Protein AF-A0A182ASY2-F1 (afdb_monomer_lite)

Radius of gyration: 16.03 Å; chains: 1; bounding box: 34×26×58 Å

Sequence (87 aa):
MVGVNALRTDSAGICMNNIDEHIQKDKTEIEAARASGDLGKVRHLEDELKGLEEYKAHHPEDSHDPTALEVYCDLNPEAPECRVYDD

Foldseek 3Di:
DDDPDDDDDDPDDDQDQWLVVLLVVLVVVLVVCVVVVVVVSNVVSVVVSVLSVVLCVVVVVDTGRDDPVRSVCVVPVPDPSNDDDDD

pLDDT: mean 86.3, std 17.91, range [42.28, 98.12]

Structure (mmCIF, N/CA/C/O backbone):
data_AF-A0A182ASY2-F1
#
_entry.id   AF-A0A182ASY2-F1
#
loop_
_atom_site.group_PDB
_atom_site.id
_atom_site.type_symbol
_atom_site.label_atom_id
_atom_site.label_alt_id
_atom_site.label_comp_id
_atom_site.label_asym_id
_atom_site.label_entity_id
_atom_site.label_seq_id
_atom_site.pdbx_PDB_ins_code
_atom_site.Cartn_x
_atom_site.Cartn_y
_atom_site.Cartn_z
_atom_site.occupancy
_atom_site.B_iso_or_equiv
_atom_site.auth_seq_id
_atom_site.auth_comp_id
_atom_site.auth_asym_id
_atom_site.auth_atom_id
_atom_site.pdbx_PDB_model_num
ATOM 1 N N . MET A 1 1 ? -12.325 17.730 31.860 1.00 46.16 1 MET A N 1
ATOM 2 C CA . MET A 1 1 ? -11.204 18.423 31.195 1.00 46.16 1 MET A CA 1
ATOM 3 C C . MET A 1 1 ? -9.982 17.518 31.228 1.00 46.16 1 MET A C 1
ATOM 5 O O . MET A 1 1 ? -9.280 17.516 32.223 1.00 46.16 1 MET A O 1
ATOM 9 N N . VAL A 1 2 ? -9.760 16.744 30.167 1.00 47.91 2 VAL A N 1
ATOM 10 C CA . VAL A 1 2 ? -8.423 16.427 29.642 1.00 47.91 2 VAL A CA 1
ATOM 11 C C . VAL A 1 2 ? -8.615 16.472 28.130 1.00 47.91 2 VAL A C 1
ATOM 13 O O . VAL A 1 2 ? -9.485 15.785 27.600 1.00 47.91 2 VAL A O 1
ATOM 16 N N . GLY A 1 3 ? -7.941 17.418 27.483 1.00 45.38 3 GLY A N 1
ATOM 17 C CA . GLY A 1 3 ? -8.108 17.706 26.067 1.00 45.38 3 GLY A CA 1
ATOM 18 C C . GLY A 1 3 ? -7.490 16.614 25.208 1.00 45.38 3 GLY A C 1
ATOM 19 O O . GLY A 1 3 ? -6.302 16.334 25.328 1.00 45.38 3 GLY A O 1
ATOM 20 N N . VAL A 1 4 ? -8.286 16.053 24.303 1.00 56.91 4 VAL A N 1
ATOM 21 C CA . VAL A 1 4 ? -7.763 15.398 23.106 1.00 56.91 4 VAL A CA 1
ATOM 22 C C . VAL A 1 4 ? -7.686 16.486 22.046 1.00 56.91 4 VAL A C 1
ATOM 24 O O . VAL A 1 4 ? -8.634 16.722 21.306 1.00 56.91 4 VAL A O 1
ATOM 27 N N . ASN A 1 5 ? -6.583 17.230 22.053 1.00 58.44 5 ASN A N 1
ATOM 28 C CA . ASN A 1 5 ? -6.199 18.052 20.918 1.00 58.44 5 ASN A CA 1
ATOM 29 C C . ASN A 1 5 ? -4.864 17.517 20.407 1.00 58.44 5 ASN A C 1
ATOM 31 O O . ASN A 1 5 ? -3.799 17.929 20.859 1.00 58.44 5 ASN A O 1
ATOM 35 N N . ALA A 1 6 ? -4.947 16.561 19.491 1.00 47.53 6 ALA A N 1
ATOM 36 C CA . ALA A 1 6 ? -3.883 16.274 18.551 1.00 47.53 6 ALA A CA 1
ATOM 37 C C . ALA A 1 6 ? -4.550 16.242 17.178 1.00 47.53 6 ALA A C 1
ATOM 39 O O . ALA A 1 6 ? -5.264 15.310 16.823 1.00 47.53 6 ALA A O 1
ATOM 40 N N . LEU A 1 7 ? -4.390 17.360 16.480 1.00 48.34 7 LEU A N 1
ATOM 41 C CA . LEU A 1 7 ? -4.671 17.537 15.066 1.00 48.34 7 LEU A CA 1
ATOM 42 C C . LEU A 1 7 ? -4.218 16.325 14.246 1.00 48.34 7 LEU A C 1
ATOM 44 O O . LEU A 1 7 ? -3.104 15.845 14.465 1.00 48.34 7 LEU A O 1
ATOM 48 N N . ARG A 1 8 ? -5.042 15.948 13.261 1.00 47.91 8 ARG A N 1
ATOM 49 C CA . ARG A 1 8 ? -4.703 15.747 11.832 1.00 47.91 8 ARG A CA 1
ATOM 50 C C . ARG A 1 8 ? -5.893 15.016 11.179 1.00 47.91 8 ARG A C 1
ATOM 52 O O . ARG A 1 8 ? -6.137 13.865 11.501 1.00 47.91 8 ARG A O 1
ATOM 59 N N . THR A 1 9 ? -6.819 15.657 10.454 1.00 42.28 9 THR A N 1
ATOM 60 C CA . THR A 1 9 ? -6.669 16.069 9.033 1.00 42.28 9 THR A CA 1
ATOM 61 C C . THR A 1 9 ? -5.594 15.218 8.342 1.00 42.28 9 THR A C 1
ATOM 63 O O . THR A 1 9 ? -4.424 15.380 8.662 1.00 42.28 9 THR A O 1
ATOM 66 N N . ASP A 1 10 ? -5.898 14.236 7.498 1.00 44.41 10 ASP A N 1
ATOM 67 C CA . ASP A 1 10 ? -6.826 14.306 6.372 1.00 44.41 10 ASP A CA 1
ATOM 68 C C . ASP A 1 10 ? -7.411 12.935 6.003 1.00 44.41 10 ASP A C 1
ATOM 70 O O . ASP A 1 10 ? -6.734 11.913 6.027 1.00 44.41 10 ASP A O 1
ATOM 74 N N . SER A 1 11 ? -8.683 12.937 5.608 1.00 48.34 11 SER A N 1
ATOM 75 C CA . SER A 1 11 ? -9.394 11.804 5.004 1.00 48.34 11 SER A CA 1
ATOM 76 C C . SER A 1 11 ? -9.161 11.717 3.488 1.00 48.34 11 SER A C 1
ATOM 78 O O . SER A 1 11 ? -10.085 11.408 2.739 1.00 48.34 11 SER A O 1
ATOM 80 N N . ALA A 1 12 ? -7.951 12.000 3.006 1.00 45.38 12 ALA A N 1
ATOM 81 C CA . ALA A 1 12 ? -7.623 11.931 1.585 1.00 45.38 12 ALA A CA 1
ATOM 82 C C . ALA A 1 12 ? -6.113 11.719 1.395 1.00 45.38 12 ALA A C 1
ATOM 84 O O . ALA A 1 12 ? -5.333 12.482 1.950 1.00 45.38 12 ALA A O 1
ATOM 85 N N . GLY A 1 13 ? -5.753 10.673 0.636 1.00 51.88 13 GLY A N 1
ATOM 86 C CA . GLY A 1 13 ? -4.420 10.304 0.125 1.00 51.88 13 GLY A CA 1
ATOM 87 C C . GLY A 1 13 ? -3.218 11.048 0.706 1.00 51.88 13 GLY A C 1
ATOM 88 O O . GLY A 1 13 ? -2.926 12.172 0.304 1.00 51.88 13 GLY A O 1
ATOM 89 N N . ILE A 1 14 ? -2.503 10.400 1.624 1.00 54.00 14 ILE A N 1
ATOM 90 C CA . ILE A 1 14 ? -1.318 10.971 2.260 1.00 54.00 14 ILE A CA 1
ATOM 91 C C . ILE A 1 14 ? -0.100 10.440 1.515 1.00 54.00 14 ILE A C 1
ATOM 93 O O . ILE A 1 14 ? 0.320 9.316 1.739 1.00 54.00 14 ILE A O 1
ATOM 97 N N . CYS A 1 15 ? 0.455 11.266 0.637 1.00 49.84 15 CYS A N 1
ATOM 98 C CA . CYS A 1 15 ? 1.857 11.169 0.266 1.00 49.84 15 CYS A CA 1
ATOM 99 C C . CYS A 1 15 ? 2.690 11.489 1.520 1.00 49.84 15 CYS A C 1
ATOM 101 O O . CYS A 1 15 ? 2.755 12.644 1.956 1.00 49.84 15 CYS A O 1
ATOM 103 N N . MET A 1 16 ? 3.259 10.460 2.156 1.00 75.12 16 MET A N 1
ATOM 104 C CA . MET A 1 16 ? 4.309 10.653 3.153 1.00 75.12 16 MET A CA 1
ATOM 105 C C . MET A 1 16 ? 5.581 11.119 2.433 1.00 75.12 16 MET A C 1
ATOM 107 O O . MET A 1 16 ? 5.700 11.062 1.213 1.00 75.12 16 MET A O 1
ATOM 111 N N . ASN A 1 17 ? 6.560 11.605 3.197 1.00 78.44 17 ASN A N 1
ATOM 112 C CA . ASN A 1 17 ? 7.895 11.838 2.640 1.00 78.44 17 ASN A CA 1
ATOM 113 C C . ASN A 1 17 ? 8.807 10.614 2.807 1.00 78.44 17 ASN A C 1
ATOM 115 O O . ASN A 1 17 ? 9.882 10.585 2.213 1.00 78.44 17 ASN A O 1
ATOM 119 N N . ASN A 1 18 ? 8.419 9.649 3.651 1.00 92.56 18 ASN A N 1
ATOM 120 C CA . ASN A 1 18 ? 9.262 8.530 4.044 1.00 92.56 18 ASN A CA 1
ATOM 121 C C . ASN A 1 18 ? 8.483 7.213 4.216 1.00 92.56 18 ASN A C 1
ATOM 123 O O . ASN A 1 18 ? 7.434 7.194 4.866 1.00 92.56 18 ASN A O 1
ATOM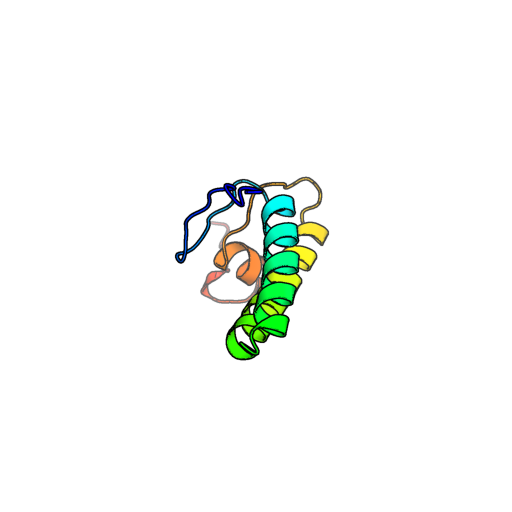 127 N N . ILE A 1 19 ? 9.041 6.114 3.699 1.00 95.12 19 ILE A N 1
ATOM 128 C CA . ILE A 1 19 ? 8.444 4.767 3.742 1.00 95.12 19 ILE A CA 1
ATOM 129 C C . ILE A 1 19 ? 8.232 4.219 5.161 1.00 95.12 19 ILE A C 1
ATOM 131 O O . ILE A 1 19 ? 7.238 3.545 5.421 1.00 95.12 19 ILE A O 1
ATOM 135 N N . ASP A 1 20 ? 9.108 4.529 6.119 1.00 95.19 20 ASP A N 1
ATOM 136 C CA . ASP A 1 20 ? 8.939 4.106 7.515 1.00 95.19 20 ASP A CA 1
ATOM 137 C C . ASP A 1 20 ? 7.750 4.791 8.185 1.00 95.19 20 ASP A C 1
ATOM 139 O O . ASP A 1 20 ? 7.008 4.167 8.952 1.00 95.19 20 ASP A O 1
ATOM 143 N N . GLU A 1 21 ? 7.545 6.074 7.880 1.00 94.62 21 GLU A N 1
A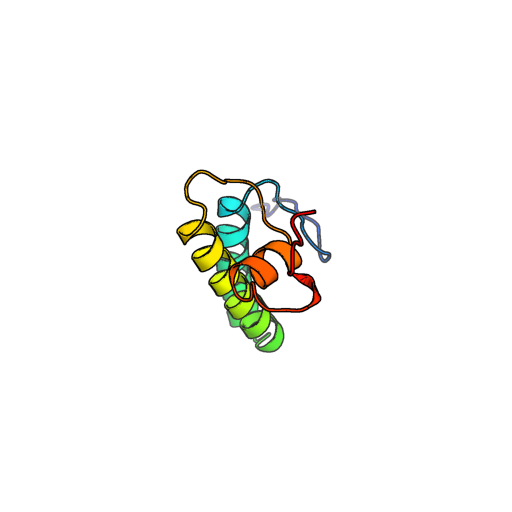TOM 144 C CA . GLU A 1 21 ? 6.375 6.810 8.352 1.00 94.62 21 GLU A CA 1
ATOM 145 C C . GLU A 1 21 ? 5.091 6.237 7.741 1.00 94.62 21 GLU A C 1
ATOM 147 O O . GLU A 1 21 ? 4.097 6.095 8.460 1.00 94.62 21 GLU A O 1
ATOM 152 N N . HIS A 1 22 ? 5.129 5.840 6.462 1.00 94.38 22 HIS A N 1
ATOM 153 C CA . HIS A 1 22 ? 4.008 5.183 5.789 1.00 94.38 22 HIS A CA 1
ATOM 154 C C . HIS A 1 22 ? 3.643 3.861 6.458 1.00 94.38 22 HIS A C 1
ATOM 156 O O . HIS A 1 22 ? 2.535 3.706 6.973 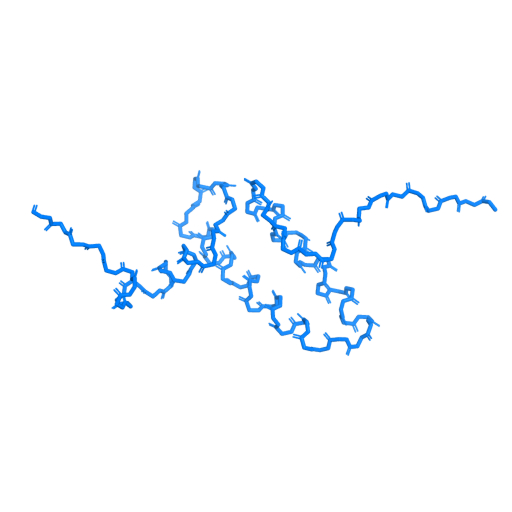1.00 94.38 22 HIS A O 1
ATOM 162 N N . ILE A 1 23 ? 4.612 2.953 6.573 1.00 96.12 23 ILE A N 1
ATOM 163 C CA . ILE A 1 23 ? 4.441 1.639 7.200 1.00 96.12 23 ILE A CA 1
ATOM 164 C C . ILE A 1 23 ? 3.858 1.775 8.615 1.00 96.12 23 ILE A C 1
ATOM 166 O O . ILE A 1 23 ? 2.946 1.038 9.005 1.00 96.12 23 ILE A O 1
ATOM 170 N N . GLN A 1 24 ? 4.370 2.714 9.416 1.00 96.31 24 GLN A N 1
ATOM 171 C CA . GLN A 1 24 ? 3.893 2.901 10.786 1.00 96.31 24 GLN A CA 1
ATOM 172 C C . GLN A 1 24 ? 2.468 3.470 10.842 1.00 96.31 24 GLN A C 1
ATOM 174 O O . GLN A 1 24 ? 1.683 3.114 11.736 1.00 96.31 24 GLN A O 1
ATOM 179 N N . LYS A 1 25 ? 2.121 4.350 9.903 1.00 94.31 25 LYS A N 1
ATOM 180 C CA . LYS A 1 25 ? 0.769 4.883 9.772 1.00 94.31 25 LYS A CA 1
ATOM 181 C C . LYS A 1 25 ? -0.213 3.779 9.391 1.00 94.31 25 LYS A C 1
ATOM 183 O O . LYS A 1 25 ? -1.223 3.641 10.078 1.00 94.31 25 LYS A O 1
ATOM 188 N N . ASP A 1 26 ? 0.101 2.953 8.400 1.00 96.44 26 ASP A N 1
ATOM 189 C CA . ASP A 1 26 ? -0.790 1.875 7.956 1.00 96.44 26 ASP A CA 1
ATOM 190 C C . ASP A 1 26 ? -1.028 0.850 9.054 1.00 96.44 26 ASP A C 1
ATOM 192 O O . ASP A 1 26 ? -2.173 0.494 9.324 1.00 96.44 26 ASP A O 1
ATOM 196 N N . LYS A 1 27 ? 0.018 0.476 9.801 1.00 97.50 27 LYS A N 1
ATOM 197 C CA . LYS A 1 27 ? -0.119 -0.359 11.007 1.00 97.50 27 LYS A CA 1
ATOM 198 C C . LYS A 1 27 ? -1.122 0.227 12.003 1.00 97.50 27 LYS A C 1
ATOM 200 O O . LYS A 1 27 ? -1.941 -0.498 12.562 1.00 97.50 27 LYS A O 1
ATOM 205 N N . THR A 1 28 ? -1.083 1.540 12.213 1.00 97.31 28 THR A N 1
ATOM 206 C CA . THR A 1 28 ? -2.004 2.232 13.127 1.00 97.31 28 THR A CA 1
ATOM 207 C C . THR A 1 28 ? -3.428 2.285 12.564 1.00 97.31 28 THR A C 1
ATOM 209 O O . THR A 1 28 ? -4.397 2.072 13.296 1.00 97.31 28 THR A O 1
ATOM 212 N N . GLU A 1 29 ? -3.577 2.547 11.265 1.00 95.88 29 GLU A N 1
ATOM 213 C CA . GLU A 1 29 ? -4.881 2.614 10.606 1.00 95.88 29 GLU A CA 1
ATOM 214 C C . GLU A 1 29 ? -5.557 1.250 10.463 1.00 95.88 29 GLU A C 1
ATOM 216 O O . GLU A 1 29 ? -6.781 1.184 10.580 1.00 95.88 29 GLU A O 1
ATOM 221 N N . ILE A 1 30 ? -4.794 0.169 10.282 1.00 97.12 30 ILE A N 1
ATOM 222 C CA . ILE A 1 30 ? -5.301 -1.208 10.298 1.00 97.12 30 ILE A CA 1
ATOM 223 C C . ILE A 1 30 ? -5.954 -1.500 11.648 1.00 97.12 30 ILE A C 1
ATOM 225 O O . ILE A 1 30 ? -7.093 -1.963 11.689 1.00 97.12 30 ILE A O 1
ATOM 229 N N . GLU A 1 31 ? -5.285 -1.185 12.759 1.00 97.75 31 GLU A N 1
ATOM 230 C CA . GLU A 1 31 ? -5.839 -1.406 14.099 1.00 97.75 31 GLU A CA 1
ATOM 231 C C . GLU A 1 31 ? -7.102 -0.563 14.340 1.00 97.75 31 GLU A C 1
ATOM 233 O O . GLU A 1 31 ? -8.101 -1.064 14.865 1.00 97.75 31 GLU A O 1
ATOM 238 N N . ALA A 1 32 ? -7.111 0.693 13.885 1.00 97.00 32 ALA A N 1
ATOM 239 C CA . ALA A 1 32 ? -8.292 1.550 13.963 1.00 97.00 32 ALA A CA 1
ATOM 240 C C . ALA A 1 32 ? -9.463 1.020 13.110 1.00 97.00 32 ALA A C 1
ATOM 242 O O . ALA A 1 32 ? -10.603 1.002 13.579 1.00 97.00 32 ALA A O 1
ATOM 243 N N . ALA A 1 33 ? -9.192 0.559 11.886 1.00 96.62 33 ALA A N 1
ATOM 244 C CA . ALA A 1 33 ? -10.189 -0.009 10.979 1.00 96.62 33 ALA A CA 1
ATOM 245 C C . ALA A 1 33 ? -10.739 -1.349 11.495 1.00 96.62 33 ALA A C 1
ATOM 247 O O . ALA A 1 33 ? -11.942 -1.605 11.422 1.00 96.62 33 ALA A O 1
ATOM 248 N N . ARG A 1 34 ? -9.889 -2.186 12.103 1.00 97.19 34 ARG A N 1
ATOM 249 C CA . ARG A 1 34 ? -10.312 -3.410 12.799 1.00 97.19 34 ARG A CA 1
ATOM 250 C C . ARG A 1 34 ? -11.243 -3.089 13.964 1.00 97.19 34 ARG A C 1
ATOM 252 O O . ARG A 1 34 ? -12.287 -3.725 14.097 1.00 97.19 34 ARG A O 1
ATOM 259 N N . ALA A 1 35 ? -10.909 -2.081 14.770 1.00 97.75 35 ALA A N 1
ATOM 260 C CA . ALA A 1 35 ? -11.732 -1.657 15.901 1.00 97.75 35 ALA A CA 1
ATOM 261 C C . ALA A 1 35 ? -13.089 -1.065 15.475 1.00 97.75 35 ALA A C 1
ATOM 263 O O . ALA A 1 35 ? -14.077 -1.232 16.192 1.00 97.75 35 ALA A O 1
ATOM 264 N N . SER A 1 36 ? -13.161 -0.399 14.317 1.00 97.12 36 SER A N 1
ATOM 265 C CA . SER A 1 36 ? -14.409 0.145 13.762 1.00 97.12 36 SER A CA 1
ATOM 266 C C . SER A 1 36 ? -15.228 -0.869 12.953 1.00 97.12 36 SER A C 1
ATOM 268 O O . SER A 1 36 ? -16.367 -0.574 12.588 1.00 97.12 36 SER A O 1
ATOM 270 N N . GLY A 1 37 ? -14.681 -2.059 12.682 1.00 97.69 37 GLY A N 1
ATOM 271 C CA . GLY A 1 37 ? -15.315 -3.080 11.846 1.00 97.69 37 GLY A CA 1
ATOM 272 C C . GLY A 1 37 ? -15.258 -2.786 10.341 1.00 97.69 37 GLY A C 1
ATOM 273 O O . GLY A 1 37 ? -15.985 -3.417 9.574 1.00 97.69 37 GLY A O 1
ATOM 274 N N . ASP A 1 38 ? -14.406 -1.857 9.900 1.00 97.19 38 ASP A N 1
ATOM 275 C CA . ASP A 1 38 ? -14.202 -1.527 8.486 1.00 97.19 38 ASP A CA 1
ATOM 276 C C . ASP A 1 38 ? -13.254 -2.533 7.811 1.00 97.19 38 ASP A C 1
ATOM 278 O O . ASP A 1 38 ? -12.093 -2.257 7.506 1.00 97.19 38 ASP A O 1
ATOM 282 N N . LEU A 1 39 ? -13.761 -3.745 7.580 1.00 96.19 39 LEU A N 1
ATOM 283 C CA . LEU A 1 39 ? -12.983 -4.838 6.987 1.00 96.19 39 LEU A CA 1
ATOM 284 C C . LEU A 1 39 ? -12.518 -4.543 5.550 1.00 96.19 39 LEU A C 1
ATOM 286 O O . LEU A 1 39 ? -11.531 -5.119 5.094 1.00 96.19 39 LEU A O 1
ATOM 290 N N . GLY A 1 40 ? -13.219 -3.656 4.834 1.00 97.06 40 GLY A N 1
ATOM 291 C CA . GLY A 1 40 ? -12.820 -3.223 3.496 1.00 97.06 40 GLY A CA 1
ATOM 292 C C . GLY A 1 40 ? -11.526 -2.418 3.542 1.00 97.06 40 GLY A C 1
ATOM 293 O O . GLY A 1 40 ? -10.597 -2.714 2.788 1.00 97.06 40 GLY A O 1
ATOM 294 N N . LYS A 1 41 ? -11.447 -1.463 4.476 1.00 95.94 41 LYS A N 1
ATOM 295 C CA . LYS A 1 41 ? -10.237 -0.681 4.728 1.00 95.94 41 LYS A CA 1
ATOM 296 C C . LYS A 1 41 ? -9.091 -1.537 5.267 1.00 95.94 41 LYS A C 1
ATOM 298 O O . LYS A 1 41 ? -7.965 -1.357 4.823 1.00 95.94 41 LYS A O 1
ATOM 303 N N . VAL A 1 42 ? -9.373 -2.500 6.151 1.00 97.69 42 VAL A N 1
ATOM 304 C CA . VAL A 1 42 ? -8.350 -3.434 6.664 1.00 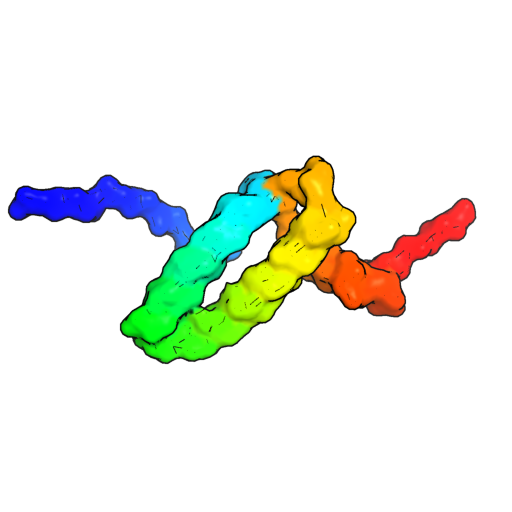97.69 42 VAL A CA 1
ATOM 305 C C . VAL A 1 42 ? -7.655 -4.174 5.526 1.00 97.69 42 VAL A C 1
ATOM 307 O O . VAL A 1 42 ? -6.436 -4.117 5.441 1.00 97.69 42 VAL A O 1
ATOM 310 N N . ARG A 1 43 ? -8.412 -4.807 4.619 1.00 97.62 43 ARG A N 1
ATOM 311 C CA . ARG A 1 43 ? -7.818 -5.549 3.495 1.00 97.62 43 ARG A CA 1
ATOM 312 C C . ARG A 1 43 ? -6.956 -4.650 2.606 1.00 97.62 43 ARG A C 1
ATOM 314 O O . ARG A 1 43 ? -5.865 -5.046 2.229 1.00 97.62 43 ARG A O 1
ATOM 321 N N . HIS A 1 44 ? -7.450 -3.454 2.282 1.00 95.12 44 HIS A N 1
ATOM 322 C CA . HIS A 1 44 ? -6.706 -2.508 1.452 1.00 95.12 44 HIS A CA 1
ATOM 323 C C . HIS A 1 44 ? -5.361 -2.125 2.082 1.00 95.12 44 HIS A C 1
ATOM 325 O O . HIS A 1 44 ? -4.343 -2.198 1.401 1.00 95.12 44 HIS A O 1
ATOM 331 N N . LEU A 1 45 ? -5.364 -1.764 3.367 1.00 96.69 45 LEU A N 1
ATOM 332 C CA . LEU A 1 45 ? -4.150 -1.363 4.074 1.00 96.69 45 LEU A CA 1
ATOM 333 C C . LEU A 1 45 ? -3.201 -2.540 4.329 1.00 96.69 45 LEU A C 1
ATOM 335 O O . LEU A 1 45 ? -1.995 -2.348 4.354 1.00 96.69 45 LEU A O 1
ATOM 339 N N . GLU A 1 46 ? -3.711 -3.759 4.527 1.00 97.69 46 GLU A N 1
ATOM 340 C CA . GLU A 1 46 ? -2.867 -4.955 4.662 1.00 97.69 46 GLU A CA 1
ATOM 341 C C . GLU A 1 46 ? -2.129 -5.288 3.356 1.00 97.69 46 GLU A C 1
ATOM 343 O O . GLU A 1 46 ? -0.949 -5.643 3.400 1.00 97.69 46 GLU A O 1
ATOM 348 N N . ASP A 1 47 ? -2.797 -5.146 2.207 1.00 96.50 47 ASP A N 1
ATOM 349 C CA . ASP A 1 47 ? -2.176 -5.340 0.893 1.00 96.50 47 ASP A CA 1
ATOM 350 C C . ASP A 1 47 ? -1.109 -4.262 0.614 1.00 96.50 47 ASP A C 1
ATOM 352 O O . ASP A 1 47 ? -0.011 -4.585 0.155 1.00 96.50 47 ASP A O 1
ATOM 356 N N . GLU A 1 48 ? -1.404 -2.998 0.938 1.00 96.06 48 GLU A N 1
ATOM 357 C CA . GLU A 1 48 ? -0.468 -1.870 0.815 1.00 96.06 48 GLU A CA 1
ATOM 358 C C . GLU A 1 48 ? 0.750 -2.038 1.729 1.00 96.06 48 GLU A C 1
ATOM 360 O O . GLU A 1 48 ? 1.886 -2.020 1.253 1.00 96.06 48 GLU A O 1
ATOM 365 N N . LEU A 1 49 ? 0.524 -2.327 3.014 1.00 97.56 49 LEU A N 1
ATOM 366 C CA . LEU A 1 49 ? 1.581 -2.557 3.996 1.00 97.56 49 LEU A CA 1
ATOM 367 C C . LEU A 1 49 ? 2.535 -3.671 3.554 1.00 97.56 49 LEU A C 1
ATOM 369 O O . LEU A 1 49 ? 3.750 -3.525 3.678 1.00 97.56 49 LEU A O 1
ATOM 373 N N . LYS A 1 50 ? 1.999 -4.774 3.020 1.00 97.88 50 LYS A N 1
ATOM 374 C CA . LYS A 1 50 ? 2.823 -5.868 2.500 1.00 97.88 50 LYS A CA 1
ATOM 375 C C . LYS A 1 50 ? 3.709 -5.396 1.344 1.00 97.88 50 LYS A C 1
ATOM 377 O O . LYS A 1 50 ? 4.894 -5.721 1.326 1.00 97.88 50 LYS A O 1
ATOM 382 N N . GLY A 1 51 ? 3.147 -4.640 0.400 1.00 97.31 51 GLY A N 1
ATOM 383 C CA . GLY A 1 51 ? 3.898 -4.091 -0.728 1.00 97.31 51 GLY A CA 1
ATOM 384 C C . GLY A 1 51 ? 5.009 -3.137 -0.286 1.00 97.31 51 GLY A C 1
ATOM 385 O O . GLY A 1 51 ? 6.133 -3.250 -0.764 1.00 97.31 51 GLY A O 1
ATOM 386 N N . LEU A 1 52 ? 4.728 -2.255 0.677 1.00 97.12 52 LEU A N 1
ATOM 387 C CA . LEU A 1 52 ? 5.71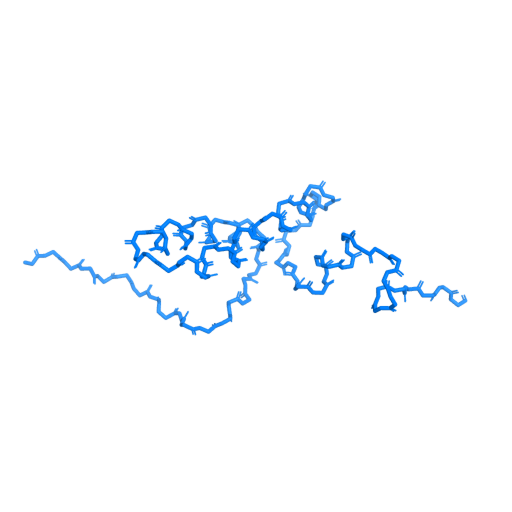5 -1.323 1.231 1.00 97.12 52 LEU A CA 1
ATOM 388 C C . LEU A 1 52 ? 6.846 -2.043 1.978 1.00 97.12 52 LEU A C 1
ATOM 390 O O . LEU A 1 52 ? 8.011 -1.678 1.835 1.00 97.12 52 LEU A O 1
ATOM 394 N N . GLU A 1 53 ? 6.535 -3.075 2.767 1.00 97.69 53 GLU A N 1
ATOM 395 C CA . GLU A 1 53 ? 7.557 -3.862 3.469 1.00 97.69 53 GLU A CA 1
ATOM 396 C C . GLU A 1 53 ? 8.467 -4.627 2.492 1.00 97.69 53 GLU A C 1
ATOM 398 O O . GLU A 1 53 ? 9.676 -4.707 2.723 1.00 97.69 53 GLU A O 1
ATOM 403 N N . GLU A 1 54 ? 7.913 -5.148 1.394 1.00 98.12 54 GLU A N 1
ATOM 404 C CA . GLU A 1 54 ? 8.675 -5.834 0.345 1.00 98.12 54 GLU A CA 1
ATOM 405 C C . GLU A 1 54 ? 9.541 -4.853 -0.461 1.00 98.12 54 GLU A C 1
ATOM 407 O O . GLU A 1 54 ? 10.747 -5.073 -0.580 1.00 98.12 54 GLU A O 1
ATOM 412 N N . TYR A 1 55 ? 8.981 -3.711 -0.877 1.00 97.44 55 TYR A N 1
ATOM 413 C CA . TYR A 1 55 ? 9.737 -2.632 -1.520 1.00 97.44 55 TYR A CA 1
ATOM 414 C C . TYR A 1 55 ? 10.911 -2.182 -0.639 1.00 97.44 55 TYR A C 1
ATOM 416 O O . TYR A 1 55 ? 12.056 -2.141 -1.079 1.00 97.44 55 TYR A O 1
ATOM 424 N N . LYS A 1 56 ? 10.675 -1.931 0.655 1.00 96.81 56 LYS A N 1
ATOM 425 C CA . LYS A 1 56 ? 11.745 -1.545 1.586 1.00 96.81 56 LYS A CA 1
ATOM 426 C C . LYS A 1 56 ? 12.854 -2.600 1.684 1.00 96.81 56 LYS A C 1
ATOM 428 O O . LYS A 1 56 ? 14.023 -2.260 1.861 1.00 96.81 56 LYS A O 1
ATOM 433 N N . ALA A 1 57 ? 12.498 -3.882 1.614 1.00 97.56 57 ALA A N 1
ATOM 434 C CA . ALA A 1 57 ? 13.468 -4.970 1.659 1.00 97.56 57 ALA A CA 1
ATOM 435 C C . ALA A 1 57 ? 14.339 -5.029 0.393 1.00 97.56 57 ALA A C 1
ATOM 437 O O . ALA A 1 57 ? 15.516 -5.381 0.492 1.00 97.56 57 ALA A O 1
ATOM 438 N N . HIS A 1 58 ? 13.785 -4.674 -0.769 1.00 97.19 58 HIS A N 1
ATOM 439 C CA . HIS A 1 58 ? 14.520 -4.572 -2.031 1.00 97.19 58 HIS A CA 1
ATOM 440 C C . HIS A 1 58 ? 15.362 -3.290 -2.131 1.00 97.19 58 HIS A C 1
ATOM 442 O O . HIS A 1 58 ? 16.437 -3.327 -2.729 1.00 97.19 58 HIS A O 1
ATOM 448 N N . HIS A 1 59 ? 14.925 -2.202 -1.483 1.00 96.38 59 HIS A N 1
ATOM 449 C CA . HIS A 1 59 ? 15.542 -0.869 -1.541 1.00 96.38 59 HIS A CA 1
ATOM 450 C C . HIS A 1 59 ? 15.983 -0.362 -0.149 1.00 96.38 59 HIS A C 1
ATOM 452 O O . HIS A 1 59 ? 15.452 0.630 0.349 1.00 96.38 59 HIS A O 1
ATOM 458 N N . PRO A 1 60 ? 16.952 -1.010 0.530 1.00 94.69 60 PRO A N 1
ATOM 459 C CA . PRO A 1 60 ? 17.287 -0.710 1.927 1.00 94.69 60 PRO A CA 1
ATOM 460 C C . PRO A 1 60 ? 17.962 0.654 2.149 1.00 94.69 60 PRO A C 1
ATOM 462 O O . PRO A 1 60 ? 17.934 1.173 3.268 1.00 94.69 60 PRO A O 1
ATOM 465 N N . GLU A 1 61 ? 18.595 1.227 1.121 1.00 94.81 61 GLU A N 1
ATOM 466 C CA . GLU A 1 61 ? 19.142 2.592 1.155 1.00 94.81 61 GLU A CA 1
ATOM 467 C C . GLU A 1 61 ? 18.137 3.668 0.736 1.00 94.81 61 GLU A C 1
ATOM 469 O O . GLU A 1 61 ? 18.423 4.861 0.884 1.00 94.81 61 GLU A O 1
ATOM 474 N N . ASP A 1 62 ? 16.971 3.260 0.239 1.00 92.50 62 ASP A N 1
ATOM 475 C CA . ASP A 1 62 ? 15.924 4.175 -0.157 1.00 92.50 62 ASP A CA 1
ATOM 476 C C . ASP A 1 62 ? 14.933 4.388 0.986 1.00 92.50 62 ASP A C 1
ATOM 478 O O . ASP A 1 62 ? 14.418 3.461 1.607 1.00 92.50 62 ASP A O 1
ATOM 482 N N . SER A 1 63 ? 14.700 5.655 1.294 1.00 92.94 63 SER A N 1
ATOM 483 C CA . SER A 1 63 ? 13.832 6.056 2.394 1.00 92.94 63 SER A CA 1
ATOM 484 C C . SER A 1 63 ? 12.670 6.917 1.938 1.00 92.94 63 SER A C 1
ATOM 486 O O . SER A 1 63 ? 11.887 7.318 2.796 1.00 92.94 63 SER A O 1
ATOM 488 N N . HIS A 1 64 ? 12.544 7.215 0.637 1.00 95.31 64 HIS A N 1
ATOM 489 C CA . HIS A 1 64 ? 11.379 7.940 0.138 1.00 95.31 64 HIS A CA 1
ATOM 490 C C . HIS A 1 64 ? 10.120 7.084 0.276 1.00 95.31 64 HIS A C 1
ATOM 492 O O . HIS A 1 64 ? 10.197 5.866 0.390 1.00 95.31 64 HIS A O 1
ATOM 498 N N . ASP A 1 65 ? 8.961 7.731 0.305 1.00 94.94 65 ASP A N 1
ATOM 499 C CA . ASP A 1 65 ? 7.678 7.037 0.257 1.00 94.94 65 ASP A CA 1
ATOM 500 C C . ASP A 1 65 ? 7.340 6.653 -1.194 1.00 94.94 65 ASP A C 1
ATOM 502 O O . ASP A 1 65 ? 7.077 7.564 -1.990 1.00 94.94 65 ASP A O 1
ATOM 506 N N . PRO A 1 66 ? 7.378 5.361 -1.569 1.00 94.69 66 PRO A N 1
ATOM 507 C CA . PRO A 1 66 ? 7.168 4.959 -2.947 1.00 94.69 66 PRO A CA 1
ATOM 508 C C . PRO A 1 66 ? 5.706 5.143 -3.340 1.00 94.69 66 PRO A C 1
ATOM 510 O O . PRO A 1 66 ? 4.765 4.865 -2.594 1.00 94.69 66 PRO A O 1
ATOM 513 N N . THR A 1 67 ? 5.497 5.571 -4.574 1.00 93.69 67 THR A N 1
ATOM 514 C CA . THR A 1 67 ? 4.174 5.584 -5.182 1.00 93.69 67 THR A CA 1
ATOM 515 C C . THR A 1 67 ? 3.665 4.159 -5.393 1.00 93.69 67 THR A C 1
ATOM 517 O O . THR A 1 67 ? 4.427 3.205 -5.555 1.00 93.69 67 THR A O 1
ATOM 520 N N . ALA A 1 68 ? 2.343 4.009 -5.502 1.00 92.69 68 ALA A N 1
ATOM 521 C CA . ALA A 1 68 ? 1.734 2.718 -5.819 1.00 92.69 68 ALA A CA 1
ATOM 522 C C . ALA A 1 68 ? 2.276 2.097 -7.124 1.00 92.69 68 ALA A C 1
ATOM 524 O O . ALA A 1 68 ? 2.321 0.875 -7.244 1.00 92.69 68 ALA A O 1
ATOM 525 N N . LEU A 1 69 ? 2.693 2.922 -8.096 1.00 94.25 69 LEU A N 1
ATOM 526 C CA . LEU A 1 69 ? 3.297 2.436 -9.337 1.00 94.25 69 LEU A CA 1
ATOM 527 C C . LEU A 1 69 ? 4.721 1.919 -9.111 1.00 94.25 69 LEU A C 1
ATOM 529 O O . LEU A 1 69 ? 5.061 0.879 -9.662 1.00 94.25 69 LEU A O 1
ATOM 533 N N . GLU A 1 70 ? 5.529 2.595 -8.292 1.00 95.38 70 GLU A N 1
ATOM 534 C CA . GLU A 1 70 ? 6.880 2.136 -7.939 1.00 95.38 70 GLU A CA 1
ATOM 535 C C . GLU A 1 70 ? 6.829 0.791 -7.212 1.00 95.38 70 GLU A C 1
ATOM 537 O O . GLU A 1 70 ? 7.497 -0.149 -7.638 1.00 95.38 70 GLU A O 1
ATOM 542 N N . VAL A 1 71 ? 5.953 0.651 -6.209 1.00 96.12 71 VAL A N 1
ATOM 543 C CA . VAL A 1 71 ? 5.726 -0.636 -5.528 1.00 96.12 71 VAL A CA 1
ATOM 544 C C . VAL A 1 71 ? 5.235 -1.700 -6.514 1.00 96.12 71 VAL A C 1
ATOM 546 O O . VAL A 1 71 ? 5.726 -2.826 -6.517 1.00 96.12 71 VAL A O 1
ATOM 549 N N . TYR A 1 72 ? 4.280 -1.365 -7.387 1.00 96.12 72 TYR A N 1
ATOM 550 C CA . TYR A 1 72 ? 3.766 -2.321 -8.368 1.00 96.12 72 TYR A CA 1
ATOM 551 C C . TYR A 1 72 ? 4.846 -2.793 -9.344 1.00 96.12 72 TYR A C 1
ATOM 553 O O . TYR A 1 72 ? 4.923 -3.991 -9.616 1.00 96.12 72 TYR A O 1
ATOM 561 N N . CYS A 1 73 ? 5.671 -1.882 -9.858 1.00 96.50 73 CYS A N 1
ATOM 562 C CA . CYS A 1 73 ? 6.719 -2.202 -10.819 1.00 96.50 73 CYS A CA 1
ATOM 563 C C . CYS A 1 73 ? 7.901 -2.943 -10.200 1.00 96.50 73 CYS A C 1
ATOM 565 O O . CYS A 1 73 ? 8.471 -3.800 -10.871 1.00 96.50 73 CYS A O 1
ATOM 567 N N . ASP A 1 74 ? 8.214 -2.686 -8.931 1.00 95.81 74 ASP A N 1
ATOM 568 C CA . ASP A 1 74 ? 9.177 -3.481 -8.169 1.00 95.81 74 ASP A CA 1
ATOM 569 C C . ASP A 1 74 ? 8.726 -4.950 -8.047 1.00 95.81 74 ASP A C 1
ATOM 571 O O . ASP A 1 74 ? 9.489 -5.876 -8.322 1.00 95.81 74 ASP A O 1
ATOM 575 N N . LEU A 1 75 ? 7.442 -5.171 -7.745 1.00 95.69 75 LEU A N 1
ATOM 576 C CA . LEU A 1 75 ? 6.860 -6.511 -7.605 1.00 95.69 75 LEU A CA 1
ATOM 577 C C . LEU A 1 75 ? 6.520 -7.187 -8.947 1.00 95.69 75 LEU A C 1
ATOM 579 O O . LEU A 1 75 ? 6.351 -8.407 -9.005 1.00 95.69 75 LEU A O 1
ATOM 583 N N . ASN A 1 76 ? 6.374 -6.413 -10.026 1.00 95.75 76 ASN A N 1
ATOM 584 C CA . ASN A 1 76 ? 5.923 -6.880 -11.341 1.00 95.75 76 ASN A CA 1
ATOM 585 C C . ASN A 1 76 ? 6.741 -6.240 -12.483 1.00 95.75 76 ASN A C 1
ATOM 587 O O . ASN A 1 76 ? 6.168 -5.561 -13.340 1.00 95.75 76 ASN A O 1
ATOM 591 N N . PRO A 1 77 ? 8.061 -6.484 -12.571 1.00 94.06 77 PRO A N 1
ATOM 592 C CA . PRO A 1 77 ? 8.930 -5.806 -13.543 1.00 94.06 77 PRO A CA 1
ATOM 593 C C . PRO A 1 77 ? 8.566 -6.097 -15.011 1.00 94.06 77 PRO A C 1
ATOM 595 O O . PRO A 1 77 ? 8.815 -5.291 -15.902 1.00 94.06 77 PRO A O 1
ATOM 598 N N . GLU A 1 78 ? 7.924 -7.237 -15.278 1.00 92.31 78 GLU A N 1
ATOM 599 C CA . GLU A 1 78 ? 7.506 -7.660 -16.623 1.00 92.31 78 GLU A CA 1
ATOM 600 C C . GLU A 1 78 ? 6.191 -7.017 -17.100 1.00 92.31 78 GLU A C 1
ATOM 602 O O . GLU A 1 78 ? 5.805 -7.173 -18.275 1.00 92.31 78 GLU A O 1
ATOM 607 N N . ALA A 1 79 ? 5.476 -6.334 -16.194 1.00 94.62 79 ALA A N 1
ATOM 608 C CA . ALA A 1 79 ? 4.215 -5.678 -16.502 1.00 94.62 79 ALA A CA 1
ATOM 609 C C . ALA A 1 79 ? 4.422 -4.625 -17.604 1.00 94.62 79 ALA A C 1
ATOM 611 O O . ALA A 1 79 ? 5.426 -3.912 -17.586 1.00 94.62 79 ALA A O 1
ATOM 612 N N . PRO A 1 80 ? 3.505 -4.507 -18.581 1.00 93.12 80 PRO A N 1
ATOM 613 C CA . PRO A 1 80 ? 3.656 -3.570 -19.694 1.00 93.12 80 PRO A CA 1
ATOM 614 C C . PRO A 1 80 ? 3.932 -2.124 -19.265 1.00 93.12 80 PRO A C 1
ATOM 616 O O . PRO A 1 80 ? 4.692 -1.432 -19.933 1.00 93.12 80 PRO A O 1
ATOM 619 N N . GLU A 1 81 ? 3.338 -1.690 -18.153 1.00 88.56 81 GLU A N 1
ATOM 620 C CA . GLU A 1 81 ? 3.485 -0.355 -17.567 1.00 88.56 81 GLU A CA 1
ATOM 621 C C . GLU A 1 81 ? 4.853 -0.127 -16.901 1.00 88.56 81 GLU A C 1
ATOM 623 O O . GLU A 1 81 ? 5.216 1.015 -16.637 1.00 88.56 81 GLU A O 1
ATOM 628 N N . CYS A 1 82 ? 5.607 -1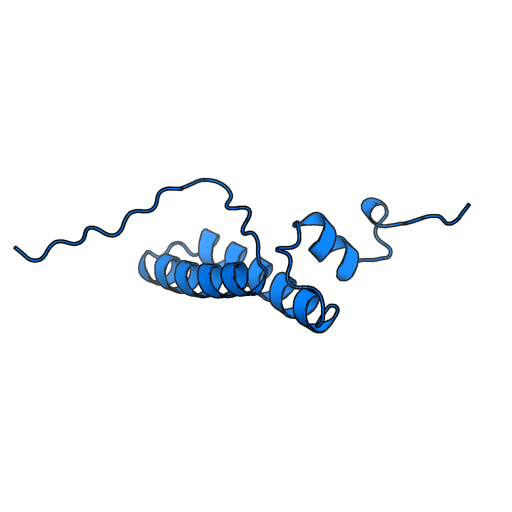.200 -16.651 1.00 94.19 82 CYS A N 1
ATOM 629 C CA . CYS A 1 82 ? 6.865 -1.204 -15.901 1.00 94.19 82 CYS A CA 1
ATOM 630 C C . CYS A 1 82 ? 8.091 -1.496 -16.773 1.00 94.19 82 CYS A C 1
ATOM 632 O O . CYS A 1 82 ? 9.223 -1.437 -16.297 1.00 94.19 82 CYS A O 1
ATOM 634 N N . ARG A 1 83 ? 7.886 -1.798 -18.061 1.00 86.38 83 ARG A N 1
ATOM 635 C CA . ARG A 1 83 ? 8.983 -2.063 -18.993 1.00 86.38 83 ARG A CA 1
ATOM 636 C C . ARG A 1 83 ? 9.738 -0.781 -19.301 1.00 86.38 83 ARG A C 1
ATOM 638 O O . ARG A 1 83 ? 9.250 0.083 -20.029 1.00 86.38 83 ARG A O 1
ATOM 645 N N . VAL A 1 84 ? 10.958 -0.709 -18.793 1.00 82.56 84 VAL A N 1
ATOM 646 C CA . VAL A 1 84 ? 11.952 0.275 -19.210 1.00 82.56 84 VAL A CA 1
ATOM 647 C C . VAL A 1 84 ? 12.729 -0.321 -20.381 1.00 82.56 84 VAL A C 1
ATOM 649 O O . VAL A 1 84 ? 13.260 -1.426 -20.281 1.00 82.56 84 VAL A O 1
ATOM 652 N N . TYR A 1 85 ? 12.743 0.379 -21.512 1.00 78.38 85 TYR A N 1
ATOM 653 C CA . TYR A 1 85 ? 13.501 -0.018 -22.695 1.00 78.38 85 TYR A CA 1
ATOM 654 C C . TYR A 1 85 ? 14.792 0.800 -22.741 1.00 78.38 85 TYR A C 1
ATOM 656 O O . TYR A 1 85 ? 14.726 2.028 -22.756 1.00 78.38 85 TYR A O 1
ATOM 664 N N . ASP A 1 86 ? 15.940 0.124 -22.755 1.00 73.62 86 ASP A N 1
ATOM 665 C CA . ASP A 1 86 ? 17.227 0.765 -23.028 1.00 73.62 86 ASP A CA 1
ATOM 666 C C . ASP A 1 86 ? 17.366 0.956 -24.550 1.00 73.62 86 ASP A C 1
ATOM 668 O O . ASP A 1 86 ? 17.339 -0.027 -25.298 1.00 73.62 86 ASP A O 1
ATOM 672 N N . ASP A 1 87 ? 17.467 2.214 -24.995 1.00 71.19 87 ASP A N 1
ATOM 673 C CA . ASP A 1 87 ? 17.709 2.609 -26.396 1.00 71.19 87 ASP A CA 1
ATOM 674 C C . ASP A 1 87 ? 19.145 2.302 -26.873 1.00 71.19 87 ASP A C 1
ATOM 676 O O . ASP A 1 87 ? 20.111 2.537 -26.104 1.00 71.19 87 ASP A O 1
#

Secondary structure (DSSP, 8-state):
----------SS----S-HHHHHHHHHHHHHHHHHHT-HHHHHHHHHHHHHHHHHHHH-TT--S---HHHHHHHH-TTSGGG-PPP-